Protein AF-A0A9D5BAP3-F1 (afdb_monomer_lite)

Secondary structure (DSSP, 8-state):
--HHHHHHHHHHHHHTTTTS---S-SSSTTS-S-----HHHHHHHHHHHHHHHHHHHHHHHHHHHHHHHHHSTT----SHHHHHHHHHHHHHHHHHHHHHHHHTTSS-------TT-------

Organism: Pisum sativum (NCBI:txid3888)

pLDDT: mean 74.05, std 20.43, range [42.0, 98.38]

Radius of gyration: 30.86 Å; chains: 1; bounding box: 55×39×104 Å

InterPro domains:
  IPR011598 Myc-type, basic helix-loop-helix (bHLH) domain [PF00010] (48-91)
  IPR011598 Myc-type, basic helix-loop-helix (bHLH) domain [PS50888] (45-94)
  IPR011598 Myc-type, basic helix-loop-helix (bHLH) domain [SM00353] (51-100)
  IPR036638 Helix-loop-helix DNA-binding domain superfamily [G3DSA:4.10.280.10] (46-113)
  IPR036638 Helix-loop-helix DNA-binding domain superfamily [SSF47459] (48-107)
  IPR045847 Transcription factor AIG1-like [PTHR45844] (17-122)

Structure (mmCIF, N/CA/C/O backbone):
data_AF-A0A9D5BAP3-F1
#
_entry.id   AF-A0A9D5BAP3-F1
#
loop_
_atom_site.group_PDB
_atom_site.id
_atom_site.type_symbol
_atom_site.label_atom_id
_atom_site.label_alt_id
_atom_site.label_comp_id
_atom_site.label_asym_id
_atom_site.label_entity_id
_atom_site.label_seq_id
_atom_site.pdbx_PDB_ins_code
_atom_site.Cartn_x
_atom_site.Cartn_y
_atom_site.Cartn_z
_atom_site.occupancy
_atom_site.B_iso_or_equiv
_atom_site.auth_seq_id
_atom_site.auth_comp_id
_atom_site.auth_asym_id
_atom_site.auth_atom_id
_atom_site.pdbx_PDB_model_num
ATOM 1 N N . GLY A 1 1 ? 18.234 4.439 17.017 1.00 51.69 1 GLY A N 1
ATOM 2 C CA . GLY A 1 1 ? 17.879 3.205 16.292 1.00 51.69 1 GLY A CA 1
ATOM 3 C C . GLY A 1 1 ? 16.946 3.524 15.142 1.00 51.69 1 GLY A C 1
ATOM 4 O O . GLY A 1 1 ? 15.887 4.055 15.391 1.00 51.69 1 GLY A O 1
ATOM 5 N N . MET A 1 2 ? 17.382 3.256 13.911 1.00 45.84 2 MET A N 1
ATOM 6 C CA . MET A 1 2 ? 16.612 3.225 12.641 1.00 45.84 2 MET A CA 1
ATOM 7 C C . MET A 1 2 ? 17.388 2.422 11.562 1.00 45.84 2 MET A C 1
ATOM 9 O O . MET A 1 2 ? 16.947 2.281 10.423 1.00 45.84 2 MET A O 1
ATOM 13 N N . GLN A 1 3 ? 18.583 1.917 11.907 1.00 43.78 3 GLN A N 1
ATOM 14 C CA . GLN A 1 3 ? 19.475 1.175 11.012 1.00 43.78 3 GLN A CA 1
ATOM 15 C C . GLN A 1 3 ? 18.958 -0.256 10.796 1.00 43.78 3 GLN A C 1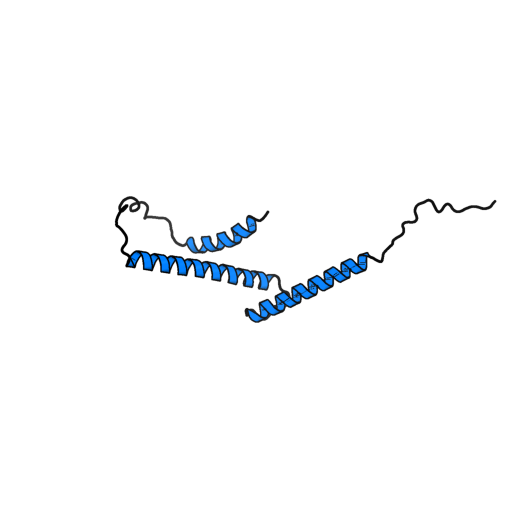
ATOM 17 O O . GLN A 1 3 ? 18.984 -0.749 9.677 1.00 43.78 3 GLN A O 1
ATOM 22 N N . HIS A 1 4 ? 18.400 -0.892 11.835 1.00 50.12 4 HIS A N 1
ATOM 23 C CA . HIS A 1 4 ? 17.920 -2.277 11.767 1.00 50.12 4 HIS A CA 1
ATOM 24 C C . HIS A 1 4 ? 16.794 -2.477 10.742 1.00 50.12 4 HIS A C 1
ATOM 26 O O . HIS A 1 4 ? 16.817 -3.447 9.991 1.00 50.12 4 HIS A O 1
ATOM 32 N N . VAL A 1 5 ? 15.871 -1.518 10.619 1.00 52.31 5 VAL A N 1
ATOM 33 C CA . VAL A 1 5 ? 14.787 -1.585 9.625 1.00 52.31 5 VAL A CA 1
ATOM 34 C C . VAL A 1 5 ? 15.336 -1.389 8.209 1.00 52.31 5 VAL A C 1
ATOM 36 O O . VAL A 1 5 ? 15.003 -2.152 7.306 1.00 52.31 5 VAL A O 1
ATOM 39 N N . ARG A 1 6 ? 16.252 -0.427 8.008 1.00 53.72 6 ARG A N 1
ATOM 40 C CA . ARG A 1 6 ? 16.949 -0.241 6.721 1.00 53.72 6 ARG A CA 1
ATOM 41 C C . ARG A 1 6 ? 17.734 -1.487 6.306 1.00 53.72 6 ARG A C 1
ATOM 43 O O . ARG A 1 6 ? 17.740 -1.826 5.125 1.00 53.72 6 ARG A O 1
ATOM 50 N N . ASN A 1 7 ? 18.345 -2.178 7.263 1.00 54.12 7 ASN A N 1
ATOM 51 C CA . ASN A 1 7 ? 19.080 -3.414 7.019 1.00 54.12 7 ASN A CA 1
ATOM 52 C C . ASN A 1 7 ? 18.150 -4.565 6.627 1.00 54.12 7 ASN A C 1
ATOM 54 O O . ASN A 1 7 ? 18.505 -5.316 5.731 1.00 54.12 7 ASN A O 1
ATOM 58 N N . PHE A 1 8 ? 16.947 -4.663 7.200 1.00 52.38 8 PHE A N 1
ATOM 59 C CA . PHE A 1 8 ? 15.967 -5.687 6.818 1.00 52.38 8 PHE A CA 1
ATOM 60 C C . PHE A 1 8 ? 15.521 -5.538 5.350 1.00 52.38 8 PHE A C 1
ATOM 62 O O . PHE A 1 8 ? 15.622 -6.485 4.572 1.00 52.38 8 PHE A O 1
ATOM 69 N N . TYR A 1 9 ? 15.166 -4.318 4.924 1.00 49.34 9 TYR A N 1
ATOM 70 C CA . TYR A 1 9 ? 14.765 -4.039 3.534 1.00 49.34 9 TYR A CA 1
ATOM 71 C C . TYR A 1 9 ? 15.922 -4.130 2.520 1.00 49.34 9 TYR A C 1
ATOM 73 O O . TYR A 1 9 ? 15.694 -4.454 1.354 1.00 49.34 9 TYR A O 1
ATOM 81 N N . ASN A 1 10 ? 17.163 -3.855 2.938 1.00 52.50 10 ASN A N 1
ATOM 82 C CA . ASN A 1 10 ? 18.347 -4.043 2.092 1.00 52.50 10 ASN A CA 1
ATOM 83 C C . ASN A 1 10 ? 18.831 -5.504 2.050 1.00 52.50 10 ASN A C 1
ATOM 85 O O . ASN A 1 10 ? 19.395 -5.910 1.036 1.00 52.50 10 ASN A O 1
ATOM 89 N N . SER A 1 11 ? 18.614 -6.288 3.111 1.00 57.50 11 SER A N 1
ATOM 90 C CA . SER A 1 11 ? 19.054 -7.685 3.224 1.00 57.50 11 SER A CA 1
ATOM 91 C C . SER A 1 11 ? 18.245 -8.618 2.320 1.00 57.50 11 SER A C 1
ATOM 93 O O . SER A 1 11 ? 18.837 -9.382 1.563 1.00 57.50 11 SER A O 1
ATOM 95 N N . GLU A 1 12 ? 16.912 -8.491 2.264 1.00 46.75 12 GLU A N 1
ATOM 96 C CA . GLU A 1 12 ? 16.108 -9.270 1.302 1.00 46.75 12 GLU A CA 1
ATOM 97 C C . GLU A 1 12 ? 16.501 -8.987 -0.157 1.00 46.75 12 GLU A C 1
ATOM 99 O O . GLU A 1 12 ? 16.598 -9.897 -0.983 1.00 46.75 12 GLU A O 1
ATOM 104 N N . ALA A 1 13 ? 16.810 -7.727 -0.477 1.00 53.41 13 ALA A N 1
ATOM 105 C CA . ALA A 1 13 ? 17.290 -7.353 -1.804 1.00 53.41 13 ALA A CA 1
ATOM 106 C C . ALA A 1 13 ? 18.682 -7.941 -2.124 1.00 53.41 13 ALA A C 1
ATOM 108 O O . ALA A 1 13 ? 19.007 -8.124 -3.300 1.00 53.41 13 ALA A O 1
ATOM 109 N N . GLN A 1 14 ? 19.496 -8.242 -1.105 1.00 48.88 14 GLN A N 1
ATOM 110 C CA . GLN A 1 14 ? 20.797 -8.905 -1.248 1.00 48.88 14 GLN A CA 1
ATOM 111 C C . GLN A 1 14 ? 20.680 -10.437 -1.297 1.00 48.88 14 GLN A C 1
ATOM 113 O O . GLN A 1 14 ? 21.444 -11.063 -2.025 1.00 48.88 14 GLN A O 1
ATOM 118 N N . MET A 1 15 ? 19.693 -11.045 -0.632 1.00 46.03 15 MET A N 1
ATOM 119 C CA . MET A 1 15 ? 19.444 -12.498 -0.675 1.00 46.03 15 MET A CA 1
ATOM 120 C C . MET A 1 15 ? 18.958 -12.990 -2.049 1.00 46.03 15 MET A C 1
ATOM 122 O O . MET A 1 15 ? 19.179 -14.137 -2.411 1.00 46.03 15 MET A O 1
ATOM 126 N N . LEU A 1 16 ? 18.380 -12.118 -2.882 1.00 51.50 16 LEU A N 1
ATOM 127 C CA . LEU A 1 16 ? 18.105 -12.433 -4.294 1.00 51.50 16 LEU A CA 1
ATOM 128 C C . LEU A 1 16 ? 19.354 -12.351 -5.199 1.00 51.50 16 LEU A C 1
ATOM 130 O O . LEU A 1 16 ? 19.269 -12.625 -6.396 1.00 51.50 16 LEU A O 1
ATOM 134 N N . ARG A 1 17 ? 20.516 -11.968 -4.650 1.00 47.66 17 ARG A N 1
ATOM 135 C CA . ARG A 1 17 ? 21.807 -11.868 -5.354 1.00 47.66 17 ARG A CA 1
ATOM 136 C C . ARG A 1 17 ? 22.699 -13.099 -5.146 1.00 47.66 17 ARG A C 1
ATOM 138 O O . ARG A 1 17 ? 23.655 -13.265 -5.899 1.00 47.66 17 ARG A O 1
ATOM 145 N N . SER A 1 18 ? 22.417 -13.943 -4.150 1.00 44.53 18 SER A N 1
ATOM 146 C CA . SER A 1 18 ? 23.334 -14.986 -3.658 1.00 44.53 18 SER A CA 1
ATOM 147 C C . SER A 1 18 ? 23.294 -16.324 -4.407 1.00 44.53 18 SER A C 1
ATOM 149 O O . SER A 1 18 ? 24.073 -17.209 -4.076 1.00 44.53 18 SER A O 1
ATOM 151 N N . ASN A 1 19 ? 22.510 -16.460 -5.482 1.00 42.34 19 ASN A N 1
ATOM 152 C CA . ASN A 1 19 ? 22.624 -17.617 -6.387 1.00 42.34 19 ASN A CA 1
ATOM 153 C C . ASN A 1 19 ? 23.713 -17.458 -7.466 1.00 42.34 19 ASN A C 1
ATOM 155 O O . ASN A 1 19 ? 23.804 -18.281 -8.373 1.00 42.34 19 ASN A O 1
ATOM 159 N N . PHE A 1 20 ? 24.561 -16.428 -7.382 1.00 47.84 20 PHE A N 1
ATOM 160 C CA . PHE A 1 20 ? 25.796 -16.382 -8.160 1.00 47.84 20 PHE A CA 1
ATOM 161 C C . PHE A 1 20 ? 26.950 -16.858 -7.277 1.00 47.84 20 PHE A C 1
ATOM 163 O O . PHE A 1 20 ? 27.525 -16.078 -6.520 1.00 47.84 20 PHE A O 1
ATOM 170 N N . GLN A 1 21 ? 27.250 -18.155 -7.361 1.00 42.00 21 GLN A N 1
ATOM 171 C CA . GLN A 1 21 ? 28.493 -18.740 -6.857 1.00 42.00 21 GLN A CA 1
ATOM 172 C C . GLN A 1 21 ? 29.686 -17.900 -7.352 1.00 42.00 21 GLN A C 1
ATOM 174 O O . GLN A 1 21 ? 29.877 -17.779 -8.564 1.00 42.00 21 GLN A O 1
ATOM 179 N N . PRO A 1 22 ? 30.493 -17.295 -6.463 1.00 49.16 22 PRO A N 1
ATOM 180 C CA . PRO A 1 22 ? 31.729 -16.648 -6.853 1.00 49.16 22 PRO A CA 1
ATOM 181 C C . PRO A 1 22 ? 32.824 -17.713 -6.935 1.00 49.16 22 PRO A C 1
ATOM 183 O O . PRO A 1 22 ? 33.639 -17.868 -6.032 1.00 49.16 22 PRO A O 1
ATOM 186 N N . SER A 1 23 ? 32.856 -18.447 -8.041 1.00 52.22 23 SER A N 1
ATOM 187 C CA . SER A 1 23 ? 34.037 -19.206 -8.435 1.00 52.22 23 SER A CA 1
ATOM 188 C C . SER A 1 23 ? 34.210 -19.119 -9.954 1.00 52.22 23 SER A C 1
ATOM 190 O O . SER A 1 23 ? 33.285 -19.361 -10.721 1.00 52.22 23 SER A O 1
ATOM 192 N N . PHE A 1 24 ? 35.420 -18.717 -10.365 1.00 49.59 24 PHE A N 1
ATOM 193 C CA . PHE A 1 24 ? 35.971 -18.735 -11.733 1.00 49.59 24 PHE A CA 1
ATOM 194 C C . PHE A 1 24 ? 35.970 -17.467 -12.622 1.00 49.59 24 PHE A C 1
ATOM 196 O O . PHE A 1 24 ? 36.438 -17.544 -13.753 1.00 49.59 24 PHE A O 1
ATOM 203 N N . ILE A 1 25 ? 35.571 -16.272 -12.157 1.00 49.47 25 ILE A N 1
ATOM 204 C CA . ILE A 1 25 ? 35.668 -15.031 -12.977 1.00 49.47 25 ILE A CA 1
ATOM 205 C C . ILE A 1 25 ? 36.499 -13.932 -12.291 1.00 49.47 25 ILE A C 1
ATOM 207 O O . ILE A 1 25 ? 36.124 -12.764 -12.273 1.00 49.47 25 ILE A O 1
ATOM 211 N N . SER A 1 26 ? 37.657 -14.281 -11.728 1.00 47.16 26 SER A N 1
ATOM 212 C CA . SER A 1 26 ? 38.662 -13.275 -11.329 1.00 47.16 26 SER A CA 1
ATOM 213 C C . SER A 1 26 ? 39.688 -12.978 -12.437 1.00 47.16 26 SER A C 1
ATOM 215 O O . SER A 1 26 ? 40.576 -12.160 -12.236 1.00 47.16 26 SER A O 1
ATOM 217 N N . GLN A 1 27 ? 39.571 -13.580 -13.630 1.00 44.56 27 GLN A N 1
ATOM 218 C CA . GLN A 1 27 ? 40.605 -13.466 -14.673 1.00 44.56 27 GLN A CA 1
ATOM 219 C C . GLN A 1 27 ? 40.350 -12.377 -15.737 1.00 44.56 27 GLN A C 1
ATOM 221 O O . GLN A 1 27 ? 41.269 -12.029 -16.471 1.00 44.56 27 GLN A O 1
ATOM 226 N N . THR A 1 28 ? 39.150 -11.794 -15.853 1.00 50.25 28 THR A N 1
ATOM 227 C CA . THR A 1 28 ? 38.829 -10.911 -17.003 1.00 50.25 28 THR A CA 1
ATOM 228 C C . THR A 1 28 ? 38.621 -9.432 -16.672 1.00 50.25 28 THR A C 1
ATOM 230 O O . THR A 1 28 ? 38.416 -8.629 -17.580 1.00 50.25 28 THR A O 1
ATOM 233 N N . TYR A 1 29 ? 38.756 -9.003 -15.413 1.00 44.06 29 TYR A N 1
ATOM 234 C CA . TYR A 1 29 ? 38.515 -7.601 -15.032 1.00 44.06 29 TYR A CA 1
ATOM 235 C C . TYR A 1 29 ? 39.669 -6.624 -15.342 1.00 44.06 29 TYR A C 1
ATOM 237 O O . TYR A 1 29 ? 39.598 -5.460 -14.951 1.00 44.06 29 TYR A O 1
ATOM 245 N N . LYS A 1 30 ? 40.719 -7.045 -16.062 1.00 50.22 30 LYS A N 1
ATOM 246 C CA . LYS A 1 30 ? 41.870 -6.185 -16.404 1.00 50.22 30 LYS A CA 1
ATOM 247 C C . LYS A 1 30 ? 42.072 -5.873 -17.892 1.00 50.22 30 LYS A C 1
ATOM 249 O O . LYS A 1 30 ? 43.087 -5.277 -18.230 1.00 50.22 30 LYS A O 1
ATOM 254 N N . SER A 1 31 ? 41.121 -6.168 -18.781 1.00 50.91 31 SER A N 1
ATOM 255 C CA . SER A 1 31 ? 41.251 -5.748 -20.186 1.00 50.91 31 SER A CA 1
ATOM 256 C C . SER A 1 31 ? 39.927 -5.301 -20.800 1.00 50.91 31 SER A C 1
ATOM 258 O O . SER A 1 31 ? 39.205 -6.100 -21.382 1.00 50.91 31 SER A O 1
ATOM 260 N N . SER A 1 32 ? 39.610 -4.011 -20.627 1.00 56.31 32 SER A N 1
ATOM 261 C CA . SER A 1 32 ? 38.980 -3.139 -21.639 1.00 56.31 32 SER A CA 1
ATOM 262 C C . SER A 1 32 ? 38.566 -1.800 -21.009 1.00 56.31 32 SER A C 1
ATOM 264 O O . SER A 1 32 ? 37.389 -1.431 -20.987 1.00 56.31 32 SER A O 1
ATOM 266 N N . ILE A 1 33 ? 39.527 -1.056 -20.464 1.00 56.03 33 ILE A N 1
ATOM 267 C CA . ILE A 1 33 ? 39.340 0.375 -20.209 1.00 56.03 33 ILE A CA 1
ATOM 268 C C . ILE A 1 33 ? 39.575 1.071 -21.555 1.00 56.03 33 ILE A C 1
ATOM 270 O O . ILE A 1 33 ? 40.699 1.066 -22.045 1.00 56.03 33 ILE A O 1
ATOM 274 N N . SER A 1 34 ? 38.496 1.610 -22.143 1.00 57.50 34 SER A N 1
ATOM 275 C CA . SER A 1 34 ? 38.440 2.627 -23.223 1.00 57.50 34 SER A CA 1
ATOM 276 C C . SER A 1 34 ? 37.711 2.284 -24.536 1.00 57.50 34 SER A C 1
ATOM 278 O O . SER A 1 34 ? 37.7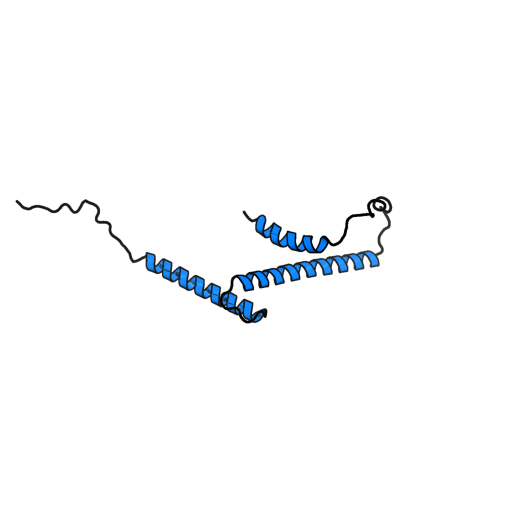35 3.100 -25.454 1.00 57.50 34 SER A O 1
ATOM 280 N N . LYS A 1 35 ? 36.946 1.186 -24.650 1.00 63.12 35 LYS A N 1
ATOM 281 C CA . LYS A 1 35 ? 35.980 1.097 -25.767 1.00 63.12 35 LYS A CA 1
ATOM 282 C C . LYS A 1 35 ? 34.795 2.025 -25.481 1.00 63.12 35 LYS A C 1
ATOM 284 O O . LYS A 1 35 ? 33.983 1.735 -24.601 1.00 63.12 35 LYS A O 1
ATOM 289 N N . GLN A 1 36 ? 34.720 3.159 -26.186 1.00 68.44 36 GLN A N 1
ATOM 290 C CA . GLN A 1 36 ? 33.540 4.026 -26.181 1.00 68.44 36 GLN A CA 1
ATOM 291 C C . GLN A 1 36 ? 32.321 3.177 -26.552 1.00 68.44 36 GLN A C 1
ATOM 293 O O . GLN A 1 36 ? 32.205 2.688 -27.674 1.00 68.44 36 GLN A O 1
ATOM 298 N N . ARG A 1 37 ? 31.436 2.957 -25.576 1.00 69.06 37 ARG A N 1
ATOM 299 C CA . ARG A 1 37 ? 30.190 2.218 -25.782 1.00 69.06 37 ARG A CA 1
ATOM 300 C C . ARG A 1 37 ? 29.343 2.930 -26.815 1.00 69.06 37 ARG A C 1
ATOM 302 O O . ARG A 1 37 ? 29.189 4.153 -26.753 1.00 69.06 37 ARG A O 1
ATOM 309 N N . SER A 1 38 ? 28.753 2.164 -27.724 1.00 83.06 38 SER A N 1
ATOM 310 C CA . SER A 1 38 ? 27.874 2.751 -28.729 1.00 83.06 38 SER A CA 1
ATOM 311 C C . SER A 1 38 ? 26.667 3.419 -28.056 1.00 83.06 38 SER A C 1
ATOM 313 O O . SER A 1 38 ? 26.237 3.052 -26.955 1.00 83.06 38 SER A O 1
ATOM 315 N N . LYS A 1 39 ? 26.067 4.408 -28.726 1.00 83.25 39 LYS A N 1
ATOM 316 C CA . LYS A 1 39 ? 24.834 5.058 -28.248 1.00 83.25 39 LYS A CA 1
ATOM 317 C C . LYS A 1 39 ? 23.721 4.031 -27.971 1.00 83.25 39 LYS A C 1
ATOM 319 O O . LYS A 1 39 ? 22.955 4.200 -27.023 1.00 83.25 39 LYS A O 1
ATOM 324 N N . ALA A 1 40 ? 23.668 2.953 -28.757 1.00 86.56 40 ALA A N 1
ATOM 325 C CA . ALA A 1 40 ? 22.726 1.851 -28.584 1.00 86.56 40 ALA A CA 1
ATOM 326 C C . ALA A 1 40 ? 23.001 1.041 -27.304 1.00 86.56 40 ALA A C 1
ATOM 328 O O . ALA A 1 40 ? 22.083 0.825 -26.513 1.00 86.56 40 ALA A O 1
ATOM 329 N N . GLU A 1 41 ? 24.257 0.669 -27.042 1.00 86.62 41 GLU A N 1
ATOM 330 C CA . GLU A 1 41 ? 24.651 -0.041 -25.815 1.00 86.62 41 GLU A CA 1
ATOM 331 C C . GLU A 1 41 ? 24.345 0.777 -24.557 1.00 86.62 41 GLU A C 1
ATOM 333 O O . GLU A 1 41 ? 23.802 0.255 -23.581 1.00 86.62 41 GLU A O 1
ATOM 338 N N . ASN A 1 42 ? 24.623 2.082 -24.588 1.00 87.75 42 ASN A N 1
ATOM 339 C CA . ASN A 1 42 ? 24.302 2.973 -23.474 1.00 87.75 42 ASN A CA 1
ATOM 340 C C . ASN A 1 42 ? 22.788 3.059 -23.224 1.00 87.75 42 ASN A C 1
ATOM 342 O O . ASN A 1 42 ? 22.357 3.027 -22.068 1.00 87.75 42 ASN A O 1
ATOM 346 N N . LYS A 1 43 ? 21.968 3.093 -24.284 1.00 89.50 43 LYS A N 1
ATOM 347 C CA . LYS A 1 43 ? 20.500 3.085 -24.172 1.00 89.50 43 LYS A CA 1
ATOM 348 C C . LYS A 1 43 ? 19.980 1.779 -23.561 1.00 89.50 43 LYS A C 1
ATOM 350 O O . LYS A 1 43 ? 19.124 1.823 -22.678 1.00 89.50 43 LYS A O 1
ATOM 355 N N . LEU A 1 44 ? 20.526 0.630 -23.966 1.00 91.94 44 LEU A N 1
ATOM 356 C CA . LEU A 1 44 ? 20.169 -0.678 -23.402 1.00 91.94 44 LEU A CA 1
ATOM 357 C C . LEU A 1 44 ? 20.524 -0.777 -21.912 1.00 91.94 44 LEU A C 1
ATOM 359 O O . LEU A 1 44 ? 19.719 -1.237 -21.101 1.00 91.94 44 LEU A O 1
ATOM 363 N N . LEU A 1 45 ? 21.705 -0.292 -21.524 1.00 91.25 45 LEU A N 1
ATOM 364 C CA . LEU A 1 45 ? 22.127 -0.265 -20.122 1.00 91.25 45 LEU A CA 1
ATOM 365 C C . LEU A 1 45 ? 21.252 0.658 -19.272 1.00 91.25 45 LEU A C 1
ATOM 367 O O . LEU A 1 45 ? 20.912 0.301 -18.142 1.00 91.25 45 LEU A O 1
ATOM 371 N N . ALA A 1 46 ? 20.870 1.822 -19.801 1.00 90.62 46 ALA A N 1
ATOM 372 C CA . ALA A 1 46 ? 19.948 2.731 -19.131 1.00 90.62 46 ALA A CA 1
ATOM 373 C C . ALA A 1 46 ? 18.571 2.080 -18.923 1.00 90.62 46 ALA A C 1
ATOM 375 O O . ALA A 1 46 ? 18.055 2.095 -17.804 1.00 90.62 46 ALA A O 1
ATOM 376 N N . ALA A 1 47 ? 18.022 1.423 -19.951 1.00 92.38 47 ALA A N 1
ATOM 377 C CA . ALA A 1 47 ? 16.759 0.692 -19.849 1.00 92.38 47 ALA A CA 1
ATOM 378 C C . ALA A 1 47 ? 16.826 -0.435 -18.801 1.00 92.38 47 ALA A C 1
ATOM 380 O O . ALA A 1 47 ? 15.930 -0.560 -17.964 1.00 92.38 47 ALA A O 1
ATOM 381 N N . LYS A 1 48 ? 17.925 -1.203 -18.769 1.00 92.06 48 LYS A N 1
ATOM 382 C CA . LYS A 1 48 ? 18.142 -2.249 -17.757 1.00 92.06 48 LYS A CA 1
ATOM 383 C C . LYS A 1 48 ? 18.205 -1.673 -16.341 1.00 92.06 48 LYS A C 1
ATOM 385 O O . LYS A 1 48 ? 17.559 -2.200 -15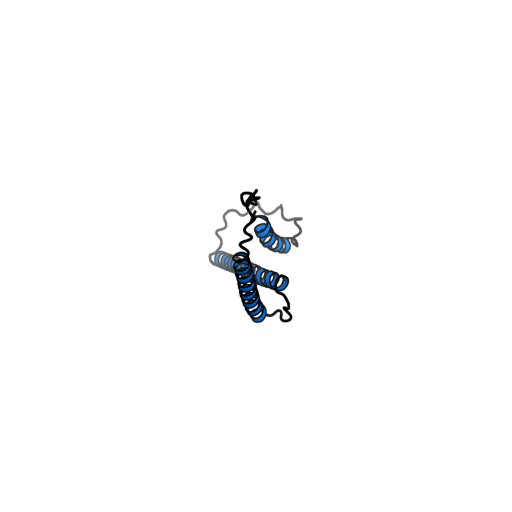.439 1.00 92.06 48 LYS A O 1
ATOM 390 N N . LYS A 1 49 ? 18.945 -0.576 -16.137 1.00 93.06 49 LYS A N 1
ATOM 391 C CA . LYS A 1 49 ? 19.015 0.116 -14.837 1.00 93.06 49 LYS A CA 1
ATOM 392 C C . LYS A 1 49 ? 17.642 0.615 -14.385 1.00 93.06 49 LYS A C 1
ATOM 394 O O . LYS A 1 49 ? 17.303 0.449 -13.217 1.00 93.06 49 LYS A O 1
ATOM 399 N N . HIS A 1 50 ? 16.854 1.176 -15.300 1.00 95.81 50 HIS A N 1
ATOM 400 C CA . HIS A 1 50 ? 15.494 1.629 -15.018 1.00 95.81 50 HIS A CA 1
ATOM 401 C C . HIS A 1 50 ? 14.575 0.462 -14.622 1.00 95.81 50 HIS A C 1
ATOM 403 O O . HIS A 1 50 ? 13.901 0.527 -13.597 1.00 95.81 50 HIS A O 1
ATOM 409 N N . SER A 1 51 ? 14.603 -0.640 -15.379 1.00 96.12 51 SER A N 1
ATOM 410 C CA . SER A 1 51 ? 13.826 -1.848 -15.068 1.00 96.12 51 SER A CA 1
ATOM 411 C C . SER A 1 51 ? 14.173 -2.418 -13.687 1.00 96.12 51 SER A C 1
ATOM 413 O O . SER A 1 51 ? 13.287 -2.772 -12.912 1.00 96.12 51 SER A O 1
ATOM 415 N N . GLU A 1 52 ? 15.462 -2.475 -13.352 1.00 94.00 52 GLU A N 1
ATOM 416 C CA . GLU A 1 52 ? 15.943 -2.901 -12.034 1.00 94.00 52 GLU A CA 1
ATOM 417 C C . GLU A 1 52 ? 15.475 -1.962 -10.911 1.00 94.00 52 GLU A C 1
ATOM 419 O O . GLU A 1 52 ? 15.070 -2.419 -9.840 1.00 94.00 52 GLU A O 1
ATOM 424 N N . ALA A 1 53 ? 15.507 -0.647 -11.142 1.00 95.25 53 ALA A N 1
ATOM 425 C CA . ALA A 1 53 ? 15.030 0.337 -10.175 1.00 95.25 53 ALA A CA 1
ATOM 426 C C . ALA A 1 53 ? 13.525 0.180 -9.897 1.00 95.25 53 ALA A C 1
ATOM 428 O O . ALA A 1 53 ? 13.115 0.135 -8.735 1.00 95.25 53 ALA A O 1
ATOM 429 N N . GLU A 1 54 ? 12.710 0.013 -10.938 1.00 97.69 54 GLU A N 1
ATOM 430 C CA . GLU A 1 54 ? 11.267 -0.198 -10.788 1.00 97.69 54 GLU A CA 1
ATOM 431 C C . GLU A 1 54 ? 10.951 -1.537 -10.109 1.00 97.69 54 GLU A C 1
ATOM 433 O O . GLU A 1 54 ? 10.075 -1.600 -9.244 1.00 97.69 54 GLU A O 1
ATOM 438 N N . ARG A 1 55 ? 11.708 -2.603 -10.407 1.00 96.69 55 ARG A N 1
ATOM 439 C CA . ARG A 1 55 ? 11.579 -3.880 -9.688 1.00 96.69 55 ARG A CA 1
ATOM 440 C C . ARG A 1 55 ? 11.771 -3.685 -8.184 1.00 96.69 55 ARG A C 1
ATOM 442 O O . ARG A 1 55 ? 10.930 -4.131 -7.407 1.00 96.69 55 ARG A O 1
ATOM 449 N N . ARG A 1 56 ? 12.828 -2.979 -7.761 1.00 97.12 56 ARG A N 1
ATOM 450 C CA . ARG A 1 56 ? 13.069 -2.677 -6.335 1.00 97.12 56 ARG A CA 1
ATOM 451 C C . ARG A 1 56 ? 11.951 -1.840 -5.727 1.00 97.12 56 ARG A C 1
ATOM 453 O O . ARG A 1 56 ? 11.513 -2.137 -4.617 1.00 97.12 56 ARG A O 1
ATOM 460 N N . ARG A 1 57 ? 11.446 -0.839 -6.455 1.00 98.38 57 ARG A N 1
ATOM 461 C CA . ARG A 1 57 ? 10.297 -0.039 -6.012 1.00 98.38 57 ARG A CA 1
ATOM 462 C C . ARG A 1 57 ? 9.079 -0.925 -5.743 1.00 98.38 57 ARG A C 1
ATOM 464 O O . ARG A 1 57 ? 8.477 -0.805 -4.677 1.00 98.38 57 ARG A O 1
ATOM 471 N N . ARG A 1 58 ? 8.751 -1.839 -6.663 1.00 98.00 58 ARG A N 1
ATOM 472 C CA . ARG A 1 58 ? 7.632 -2.784 -6.509 1.00 98.00 58 ARG A CA 1
ATOM 473 C C . ARG A 1 58 ? 7.835 -3.751 -5.349 1.00 98.00 58 ARG A C 1
ATOM 475 O O . ARG A 1 58 ? 6.894 -3.956 -4.592 1.00 98.00 58 ARG A O 1
ATOM 482 N N . MET A 1 59 ? 9.041 -4.299 -5.182 1.00 97.00 59 MET A N 1
ATOM 483 C CA . MET A 1 59 ? 9.358 -5.181 -4.050 1.00 97.00 59 MET A CA 1
ATOM 484 C C . MET A 1 59 ? 9.147 -4.465 -2.716 1.00 97.00 59 MET A C 1
ATOM 486 O O . MET A 1 59 ? 8.441 -4.984 -1.861 1.00 97.00 59 MET A O 1
ATOM 490 N N . ARG A 1 60 ? 9.653 -3.233 -2.570 1.00 97.31 60 ARG A N 1
ATOM 491 C CA . ARG A 1 60 ? 9.455 -2.438 -1.350 1.00 97.31 60 ARG A CA 1
ATOM 492 C C . ARG A 1 60 ? 7.975 -2.200 -1.052 1.00 97.31 60 ARG A C 1
ATOM 494 O O . ARG A 1 60 ? 7.555 -2.364 0.085 1.00 97.31 60 ARG A O 1
ATOM 501 N N . ILE A 1 61 ? 7.194 -1.821 -2.065 1.00 96.50 61 ILE A N 1
ATOM 502 C CA . ILE A 1 61 ? 5.750 -1.605 -1.904 1.00 96.50 61 ILE A CA 1
ATOM 503 C C . ILE A 1 61 ? 5.065 -2.903 -1.472 1.00 96.50 61 ILE A C 1
ATOM 505 O O . ILE A 1 61 ? 4.280 -2.894 -0.532 1.00 96.50 61 ILE A O 1
ATOM 509 N N . ASN A 1 62 ? 5.361 -4.027 -2.125 1.00 95.56 62 ASN A N 1
ATOM 510 C CA . ASN A 1 62 ? 4.745 -5.303 -1.771 1.00 95.56 62 ASN A CA 1
ATOM 511 C C . ASN A 1 62 ? 5.137 -5.757 -0.353 1.00 95.56 62 ASN A C 1
ATOM 513 O O . ASN A 1 62 ? 4.251 -6.167 0.387 1.00 95.56 62 ASN A O 1
ATOM 517 N N . GLY A 1 63 ? 6.390 -5.556 0.070 1.00 95.19 63 GLY A N 1
ATOM 518 C CA . GLY A 1 63 ? 6.818 -5.825 1.448 1.00 95.19 63 GLY A CA 1
ATOM 519 C C . GLY A 1 63 ? 6.091 -4.970 2.498 1.00 95.19 63 GLY A C 1
ATOM 520 O O . GLY A 1 63 ? 5.801 -5.442 3.598 1.00 95.19 63 GLY A O 1
ATOM 521 N N . GLN A 1 64 ? 5.701 -3.734 2.160 1.00 96.00 64 GLN A N 1
ATOM 522 C CA . GLN A 1 64 ? 4.816 -2.937 3.020 1.00 96.00 64 GLN A CA 1
ATOM 523 C C . GLN A 1 64 ? 3.423 -3.570 3.131 1.00 96.00 64 GLN A C 1
ATOM 525 O O . GLN A 1 64 ? 2.894 -3.663 4.234 1.00 96.00 64 GLN A O 1
ATOM 530 N N . TYR A 1 65 ? 2.846 -4.057 2.025 1.00 95.50 65 TYR A N 1
ATOM 531 C CA . TYR A 1 65 ? 1.574 -4.790 2.071 1.00 95.50 65 TYR A CA 1
ATOM 532 C C . TYR A 1 65 ? 1.675 -6.069 2.911 1.00 95.50 65 TYR A C 1
ATOM 534 O O . TYR A 1 65 ? 0.740 -6.369 3.646 1.00 95.50 65 TYR A O 1
ATOM 542 N N . ASP A 1 66 ? 2.790 -6.799 2.849 1.00 93.69 66 ASP A N 1
ATOM 543 C CA . ASP A 1 66 ? 3.020 -7.983 3.689 1.00 93.69 66 ASP A CA 1
ATOM 544 C C . ASP A 1 66 ? 3.113 -7.624 5.174 1.00 93.69 66 ASP A C 1
ATOM 546 O O . ASP A 1 66 ? 2.493 -8.274 6.012 1.00 93.69 66 ASP A O 1
ATOM 550 N N . THR A 1 67 ? 3.797 -6.526 5.496 1.00 94.94 67 THR A N 1
ATOM 551 C CA . THR A 1 67 ? 3.844 -6.002 6.867 1.00 94.94 67 THR A CA 1
ATOM 552 C C . THR A 1 67 ? 2.441 -5.657 7.368 1.00 94.94 67 THR A C 1
ATOM 554 O O . THR A 1 67 ? 2.081 -6.041 8.477 1.00 94.94 67 THR A O 1
ATOM 557 N N . LEU A 1 68 ? 1.621 -4.992 6.542 1.00 95.50 68 LEU A N 1
ATOM 558 C CA . LEU A 1 68 ? 0.230 -4.682 6.885 1.00 95.50 68 LEU A CA 1
ATOM 559 C C . LEU A 1 68 ? -0.588 -5.957 7.138 1.00 95.50 68 LEU A C 1
ATOM 561 O O . LEU A 1 68 ? -1.290 -6.034 8.139 1.00 95.50 68 LEU A O 1
ATOM 565 N N . ARG A 1 69 ? -0.456 -6.992 6.299 1.00 93.25 69 ARG A N 1
ATOM 566 C CA . ARG A 1 69 ? -1.156 -8.277 6.503 1.00 93.25 69 ARG A CA 1
ATOM 567 C C . ARG A 1 69 ? -0.855 -8.912 7.859 1.00 93.25 69 ARG A C 1
ATOM 569 O O . ARG A 1 69 ? -1.742 -9.527 8.433 1.00 93.25 69 ARG A O 1
ATOM 576 N N . ASN A 1 70 ? 0.372 -8.762 8.351 1.00 91.44 70 ASN A N 1
ATOM 577 C CA . ASN A 1 70 ? 0.802 -9.367 9.609 1.00 91.44 70 ASN A CA 1
ATOM 578 C C . ASN A 1 70 ? 0.299 -8.617 10.850 1.00 91.44 70 ASN A C 1
ATOM 580 O O . ASN A 1 70 ? 0.147 -9.232 11.900 1.00 91.44 70 ASN A O 1
ATOM 584 N N . ILE A 1 71 ? 0.072 -7.303 10.754 1.00 93.25 71 ILE A N 1
ATOM 585 C CA . ILE A 1 71 ? -0.339 -6.478 11.905 1.00 93.25 71 ILE A CA 1
ATOM 586 C C . ILE A 1 71 ? -1.854 -6.269 11.992 1.00 93.25 71 ILE A C 1
ATOM 588 O O . ILE A 1 71 ? -2.347 -5.854 13.040 1.00 93.25 71 ILE A O 1
ATOM 592 N N . LEU A 1 72 ? -2.589 -6.489 10.898 1.00 92.94 72 LEU A N 1
ATOM 593 C CA . LEU A 1 72 ? -4.029 -6.253 10.861 1.00 92.94 72 LEU A CA 1
ATOM 594 C C . LEU A 1 72 ? -4.797 -7.447 11.434 1.00 92.94 72 LEU A C 1
ATOM 596 O O . LEU A 1 72 ? -4.603 -8.575 10.97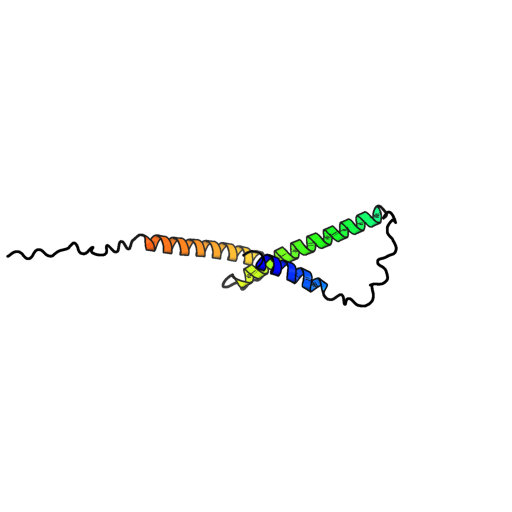2 1.00 92.94 72 LEU A O 1
ATOM 600 N N . PRO A 1 73 ? -5.710 -7.221 12.392 1.00 86.00 73 PRO A N 1
ATOM 601 C CA . PRO A 1 73 ? -6.599 -8.272 12.857 1.00 86.00 73 PRO A CA 1
ATOM 602 C C . PRO A 1 73 ? -7.609 -8.647 11.758 1.00 86.00 73 PRO A C 1
ATOM 604 O O . PRO A 1 73 ? -8.025 -7.810 10.963 1.00 86.00 73 PRO A O 1
ATOM 607 N N . ASN A 1 74 ? -8.034 -9.913 11.728 1.00 76.00 74 ASN A N 1
ATOM 608 C CA . ASN A 1 74 ? -9.174 -10.398 10.928 1.00 76.00 74 ASN A CA 1
ATOM 609 C C . ASN A 1 74 ? -9.071 -10.234 9.397 1.00 76.00 74 ASN A C 1
ATOM 611 O O . ASN A 1 74 ? -10.085 -10.230 8.692 1.00 76.00 74 ASN A O 1
ATOM 615 N N . LEU A 1 75 ? -7.860 -10.156 8.845 1.00 80.50 75 LEU A N 1
ATOM 616 C CA . LEU A 1 75 ? -7.670 -10.029 7.403 1.00 80.50 75 LEU A CA 1
ATOM 617 C C . LEU A 1 75 ? -7.807 -11.384 6.674 1.00 80.50 75 LEU A C 1
ATOM 619 O O . LEU A 1 75 ? -6.825 -12.075 6.404 1.00 80.50 75 LEU A O 1
ATOM 623 N N . ILE A 1 76 ? -9.037 -11.753 6.302 1.00 77.44 76 ILE A N 1
ATOM 624 C CA . ILE A 1 76 ? -9.321 -12.970 5.510 1.00 77.44 76 ILE A CA 1
ATOM 625 C C . ILE A 1 76 ? -8.918 -12.774 4.037 1.00 77.44 76 ILE A C 1
ATOM 627 O O . ILE A 1 76 ? -8.387 -13.680 3.390 1.00 77.44 76 ILE A O 1
ATOM 631 N N . LYS A 1 77 ? -9.158 -11.574 3.493 1.00 78.12 77 LYS A N 1
ATOM 632 C CA . LYS A 1 77 ? -8.896 -11.243 2.087 1.00 78.12 77 LYS A CA 1
ATOM 633 C C . LYS A 1 77 ? -7.542 -10.559 1.933 1.00 78.12 77 LYS A C 1
ATOM 635 O O . LYS A 1 77 ? -7.284 -9.514 2.520 1.00 78.12 77 LYS A O 1
ATOM 640 N N . LYS A 1 78 ? -6.676 -11.152 1.109 1.00 84.88 78 LYS A N 1
ATOM 641 C CA . LYS A 1 78 ? -5.280 -10.720 0.916 1.00 84.88 78 LYS A CA 1
ATOM 642 C C . LYS A 1 78 ? -5.082 -9.756 -0.261 1.00 84.88 78 LYS A C 1
ATOM 644 O O . LYS A 1 78 ? -3.933 -9.437 -0.588 1.00 84.88 78 LYS A O 1
ATOM 649 N N . ASP A 1 79 ? -6.156 -9.319 -0.917 1.00 94.06 79 ASP A N 1
ATOM 650 C CA . ASP A 1 79 ? -6.078 -8.346 -2.005 1.00 94.06 79 ASP A CA 1
ATOM 651 C C . ASP A 1 79 ? -5.734 -6.940 -1.480 1.00 94.06 79 ASP A C 1
ATOM 653 O O . ASP A 1 79 ? -5.911 -6.617 -0.305 1.00 94.06 79 ASP A O 1
ATOM 657 N N . LYS A 1 80 ? -5.191 -6.095 -2.362 1.00 94.75 80 LYS A N 1
ATOM 658 C CA . LYS A 1 80 ? -4.636 -4.791 -1.972 1.00 94.75 80 LYS A CA 1
ATOM 659 C C . LYS A 1 80 ? -5.696 -3.825 -1.449 1.00 94.75 80 LYS A C 1
ATOM 661 O O . LYS A 1 80 ? -5.399 -3.067 -0.531 1.00 94.75 80 LYS A O 1
ATOM 666 N N . ALA A 1 81 ? -6.902 -3.845 -2.014 1.00 95.25 81 ALA A N 1
ATOM 667 C CA . ALA A 1 81 ? -7.959 -2.929 -1.606 1.00 95.25 81 ALA A CA 1
ATOM 668 C C . ALA A 1 81 ? -8.456 -3.277 -0.198 1.00 95.25 81 ALA A C 1
ATOM 670 O O . ALA A 1 81 ? -8.511 -2.393 0.657 1.00 95.25 81 ALA A O 1
ATOM 671 N N . SER A 1 82 ? -8.709 -4.564 0.070 1.00 94.38 82 SER A N 1
ATOM 672 C CA . SER A 1 82 ? -9.116 -5.030 1.402 1.00 94.38 82 SER A CA 1
ATOM 673 C C . SER A 1 82 ? -8.093 -4.666 2.482 1.00 94.38 82 SER A C 1
ATOM 675 O O . SER A 1 82 ? -8.479 -4.173 3.540 1.00 94.38 82 SER A O 1
ATOM 677 N N . ILE A 1 83 ? -6.792 -4.819 2.202 1.00 95.62 83 ILE A N 1
ATOM 678 C CA . ILE A 1 83 ? -5.7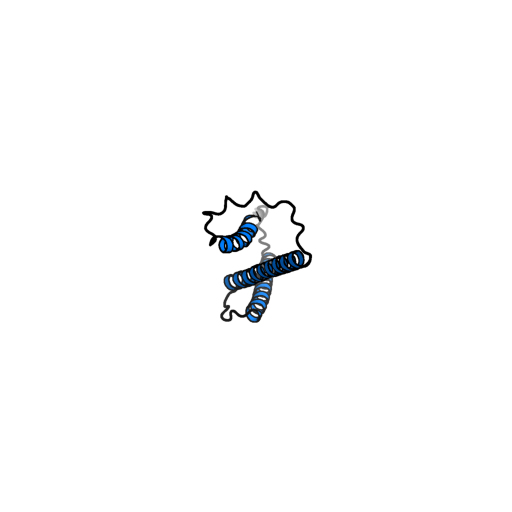23 -4.438 3.145 1.00 95.62 83 ILE A CA 1
ATOM 679 C C . ILE A 1 83 ? -5.785 -2.949 3.491 1.00 95.62 83 ILE A C 1
ATOM 681 O O . ILE A 1 83 ? -5.691 -2.587 4.663 1.00 95.62 83 ILE A O 1
ATOM 685 N N . LEU A 1 84 ? -5.937 -2.077 2.491 1.00 96.38 84 LEU A N 1
ATOM 686 C CA . LEU A 1 84 ? -5.970 -0.631 2.722 1.00 96.38 84 LEU A CA 1
ATOM 687 C C . LEU A 1 84 ? -7.201 -0.218 3.531 1.00 96.38 84 LEU A C 1
ATOM 689 O O . LEU A 1 84 ? -7.073 0.561 4.473 1.00 96.38 84 LEU A O 1
ATOM 693 N N . VAL A 1 85 ? -8.371 -0.770 3.201 1.00 94.44 85 VAL A N 1
ATOM 694 C CA . VAL A 1 85 ? -9.615 -0.507 3.937 1.00 94.44 85 VAL A CA 1
ATOM 695 C C . VAL A 1 85 ? -9.471 -0.916 5.401 1.00 94.44 85 VAL A C 1
ATOM 697 O O . VAL A 1 85 ? -9.788 -0.124 6.289 1.00 94.44 85 VAL A O 1
ATOM 700 N N . GLU A 1 86 ? -8.952 -2.115 5.662 1.00 95.38 86 GLU A N 1
ATOM 701 C CA . GLU A 1 86 ? -8.796 -2.615 7.028 1.00 95.38 86 GLU A CA 1
ATOM 702 C C . GLU A 1 86 ? -7.735 -1.829 7.811 1.00 95.38 86 GLU A C 1
ATOM 704 O O . GLU A 1 86 ? -7.932 -1.504 8.979 1.00 95.38 86 GLU A O 1
ATOM 709 N N . THR A 1 87 ? -6.657 -1.401 7.144 1.00 96.19 87 THR A N 1
ATOM 710 C CA . THR A 1 87 ? -5.644 -0.519 7.748 1.00 96.19 87 THR A CA 1
ATOM 711 C C . THR A 1 87 ? -6.251 0.790 8.234 1.00 96.19 87 THR A C 1
ATOM 713 O O . THR A 1 87 ? -5.991 1.216 9.359 1.00 96.19 87 THR A O 1
ATOM 716 N N . ILE A 1 88 ? -7.073 1.434 7.402 1.00 95.94 88 ILE A N 1
ATOM 717 C CA . ILE A 1 88 ? -7.715 2.703 7.756 1.00 95.94 88 ILE A CA 1
ATOM 718 C C . ILE A 1 88 ? -8.642 2.510 8.962 1.00 95.94 88 ILE A C 1
ATOM 720 O O . ILE A 1 88 ? -8.582 3.301 9.906 1.00 95.94 88 ILE A O 1
ATOM 724 N N . LYS A 1 89 ? -9.456 1.446 8.966 1.00 95.44 89 LYS A N 1
ATOM 725 C CA . LYS A 1 89 ? -10.345 1.123 10.093 1.00 95.44 89 LYS A CA 1
ATOM 726 C C . LYS A 1 89 ? -9.568 0.935 11.391 1.00 95.44 89 LYS A C 1
ATOM 728 O O . LYS A 1 89 ? -9.871 1.614 12.371 1.00 95.44 89 LYS A O 1
ATOM 733 N N . GLN A 1 90 ? -8.527 0.101 11.375 1.00 95.88 90 GLN A N 1
ATOM 734 C CA . GLN A 1 90 ? -7.714 -0.176 12.558 1.00 95.88 90 GLN A CA 1
ATOM 735 C C . GLN A 1 90 ? -7.082 1.103 13.127 1.00 95.88 90 GLN A C 1
ATOM 737 O O . GLN A 1 90 ? -7.101 1.316 14.338 1.00 95.88 90 GLN A O 1
ATOM 742 N N . VAL A 1 91 ? -6.567 1.998 12.276 1.00 96.69 91 VAL A N 1
ATOM 743 C CA . VAL A 1 91 ? -5.999 3.281 12.729 1.00 96.69 91 VAL A CA 1
ATOM 744 C C . VAL A 1 91 ? -7.061 4.165 13.387 1.00 96.69 91 VAL A C 1
ATOM 746 O O . VAL A 1 91 ? -6.794 4.768 14.426 1.00 96.69 91 VAL A O 1
ATOM 749 N N . ILE A 1 92 ? -8.264 4.247 12.813 1.00 96.69 92 ILE A N 1
ATOM 750 C CA . ILE A 1 92 ? -9.368 5.029 13.391 1.00 96.69 92 ILE A CA 1
ATOM 751 C C . ILE A 1 92 ? -9.785 4.453 14.748 1.00 96.69 92 ILE A C 1
ATOM 753 O O . ILE A 1 92 ? -9.980 5.208 15.701 1.00 96.69 92 ILE A O 1
ATOM 757 N N . GLU A 1 93 ? -9.907 3.132 14.863 1.00 95.75 93 GLU A N 1
ATOM 758 C CA . GLU A 1 93 ? -10.265 2.481 16.124 1.00 95.75 93 GLU A CA 1
ATOM 759 C C . GLU A 1 93 ? -9.212 2.686 17.210 1.00 95.75 93 GLU A C 1
ATOM 761 O O . GLU A 1 93 ? -9.564 3.009 18.344 1.00 95.75 93 GLU A O 1
ATOM 766 N N . LEU A 1 94 ? -7.927 2.547 16.872 1.00 96.06 94 LEU A N 1
ATOM 767 C CA . LEU A 1 94 ? -6.834 2.784 17.812 1.00 96.06 94 LEU A CA 1
ATOM 768 C C . LEU A 1 94 ? -6.826 4.233 18.309 1.00 96.06 94 LEU A C 1
ATOM 770 O O . LEU A 1 94 ? -6.706 4.453 19.511 1.00 96.06 94 LEU A O 1
ATOM 774 N N . LYS A 1 95 ? -7.048 5.214 17.423 1.00 95.81 95 LYS A N 1
ATOM 775 C CA . LYS A 1 95 ? -7.184 6.627 17.817 1.00 95.81 95 LYS A CA 1
ATOM 776 C C . LYS A 1 95 ? -8.355 6.851 18.776 1.00 95.81 95 LYS A C 1
ATOM 778 O O . LYS A 1 95 ? -8.195 7.532 19.781 1.00 95.81 95 LYS A O 1
ATOM 783 N N . LYS A 1 96 ? -9.517 6.243 18.503 1.00 95.81 96 LYS A N 1
ATOM 784 C CA . LYS A 1 96 ? -10.687 6.321 19.396 1.00 95.81 96 LYS A CA 1
ATOM 785 C C . LYS A 1 96 ? -10.410 5.697 20.764 1.00 95.81 96 LYS A C 1
ATOM 787 O O . LYS A 1 96 ? -10.848 6.239 21.770 1.00 95.81 96 LYS A O 1
ATOM 792 N N . LYS A 1 97 ? -9.720 4.553 20.809 1.00 94.94 97 LYS A N 1
ATOM 793 C CA . LYS A 1 97 ? -9.356 3.884 22.069 1.00 94.94 97 LYS A CA 1
ATOM 794 C C . LYS A 1 97 ? -8.369 4.718 22.886 1.00 94.94 97 LYS A C 1
ATOM 796 O O . LYS A 1 97 ? -8.563 4.835 24.087 1.00 94.94 97 LYS A O 1
ATOM 801 N N . ALA A 1 98 ? -7.370 5.314 22.236 1.00 94.69 98 ALA A N 1
ATOM 802 C CA . ALA A 1 98 ? -6.408 6.197 22.891 1.00 94.69 98 ALA A CA 1
ATOM 803 C C . ALA A 1 98 ? -7.090 7.434 23.501 1.00 94.69 98 ALA A C 1
ATOM 805 O O . ALA A 1 98 ? -6.935 7.670 24.691 1.00 94.69 98 ALA A O 1
ATOM 806 N N . SER A 1 99 ? -7.933 8.136 22.734 1.00 93.19 99 SER A N 1
ATOM 807 C CA . SER A 1 99 ? -8.673 9.312 23.227 1.00 93.19 99 SER A CA 1
ATOM 808 C C . SER A 1 99 ? -9.565 8.985 24.428 1.00 93.19 99 SER A C 1
ATOM 810 O O . SER A 1 99 ? -9.539 9.699 25.417 1.00 93.19 99 SER A O 1
ATOM 812 N N . LYS A 1 100 ? -10.295 7.860 24.399 1.00 90.75 100 LYS A N 1
ATOM 813 C CA . LYS A 1 100 ? -11.125 7.441 25.543 1.00 90.75 100 LYS A CA 1
ATOM 814 C C . LYS A 1 100 ? -10.316 7.171 26.814 1.00 90.75 100 LYS A C 1
ATOM 816 O O . LYS A 1 100 ? -10.827 7.385 27.906 1.00 90.75 100 LYS A O 1
ATOM 821 N N . LEU A 1 101 ? -9.101 6.637 26.672 1.00 89.19 101 LEU A N 1
ATOM 822 C CA . LEU A 1 101 ? -8.213 6.379 27.807 1.00 89.19 101 LEU A CA 1
ATOM 823 C C . LEU A 1 101 ? -7.675 7.687 28.401 1.00 89.19 101 LEU A C 1
ATOM 825 O O . LEU A 1 101 ? -7.588 7.796 29.621 1.00 89.19 101 LEU A O 1
ATOM 829 N N . GLU A 1 102 ? -7.365 8.673 27.559 1.00 82.38 102 GLU A N 1
ATOM 830 C CA . GLU A 1 102 ? -6.962 10.016 27.995 1.00 82.38 102 GLU A CA 1
ATOM 831 C C . GLU A 1 102 ? -8.107 10.730 28.729 1.00 82.38 102 GLU A C 1
ATOM 833 O O . GLU A 1 102 ? -7.905 11.192 29.848 1.00 82.38 102 GLU A O 1
ATOM 838 N N . ASP A 1 103 ? -9.330 10.693 28.188 1.00 72.44 103 ASP A N 1
ATOM 839 C CA . ASP A 1 103 ? -10.511 11.294 28.829 1.00 72.44 103 ASP A CA 1
ATOM 840 C C . ASP A 1 103 ? -10.830 10.644 30.192 1.00 72.44 103 ASP A C 1
ATOM 842 O O . ASP A 1 103 ? -11.287 11.302 31.124 1.00 72.44 103 ASP A O 1
ATOM 846 N N . SER A 1 104 ? -10.562 9.340 30.344 1.00 59.25 104 SER A N 1
ATOM 847 C CA . SER A 1 104 ? -10.743 8.630 31.620 1.00 59.25 104 SER A CA 1
ATOM 848 C C . SER A 1 104 ? -9.684 8.953 32.680 1.00 59.25 104 SER A C 1
ATOM 850 O O . SER A 1 104 ? -9.849 8.569 33.837 1.00 59.25 104 SER A O 1
ATOM 852 N N . HIS A 1 105 ? -8.614 9.659 32.308 1.00 55.94 105 HIS A N 1
ATOM 853 C CA . HIS A 1 105 ? -7.567 10.101 33.227 1.00 55.94 105 HIS A CA 1
ATOM 854 C C . HIS A 1 105 ? -7.831 11.498 33.820 1.00 55.94 105 HIS A C 1
ATOM 856 O O . HIS A 1 105 ? -7.127 11.889 34.751 1.00 55.94 105 HIS A O 1
ATOM 862 N N . ASP A 1 106 ? -8.865 12.207 33.345 1.00 49.94 106 ASP A N 1
ATOM 863 C CA . ASP A 1 106 ? -9.207 13.580 33.754 1.00 49.94 106 ASP A CA 1
ATOM 864 C C . ASP A 1 106 ? -10.306 13.676 34.836 1.00 49.94 106 ASP A C 1
ATOM 866 O O . ASP A 1 106 ? -10.653 14.773 35.269 1.00 49.94 106 ASP A O 1
ATOM 870 N N . THR A 1 107 ? -10.848 12.557 35.340 1.00 47.94 107 THR A N 1
ATOM 871 C CA . THR A 1 107 ? -11.902 12.590 36.384 1.00 47.94 107 THR A CA 1
ATOM 872 C C . THR A 1 107 ? -11.583 11.840 37.673 1.00 47.94 107 THR A C 1
ATOM 874 O O . THR A 1 107 ? -12.445 11.745 38.544 1.00 47.94 107 THR A O 1
ATOM 877 N N . SER A 1 108 ? -10.364 11.336 37.862 1.00 51.41 108 SER A N 1
ATOM 878 C CA . SER A 1 108 ? -9.921 10.881 39.184 1.00 51.41 108 SER A CA 1
ATOM 879 C C . SER A 1 108 ? -9.029 11.941 39.819 1.00 51.41 108 SER A C 1
ATOM 881 O O . SER A 1 108 ? -7.829 11.739 40.007 1.00 51.41 108 SER A O 1
ATOM 883 N N . GLU A 1 109 ? -9.637 13.075 40.174 1.00 50.81 109 GLU A N 1
ATOM 884 C CA . GLU A 1 109 ? -9.134 13.950 41.230 1.00 50.81 109 GLU A CA 1
ATOM 885 C C . GLU A 1 109 ? -9.199 13.145 42.543 1.00 50.81 109 GLU A C 1
ATOM 887 O O . GLU A 1 109 ? -10.076 13.318 43.387 1.00 50.81 109 GLU A O 1
ATOM 892 N N . VAL A 1 110 ? -8.291 12.178 42.701 1.00 56.28 110 VAL A N 1
ATOM 893 C CA . VAL A 1 110 ? -8.001 11.572 43.995 1.00 56.28 110 VAL A CA 1
ATOM 894 C C . VAL A 1 110 ? -7.270 12.662 44.762 1.00 56.28 110 VAL A C 1
ATOM 896 O O . VAL A 1 110 ? -6.041 12.737 44.758 1.00 56.28 110 VAL A O 1
ATOM 899 N N . LYS A 1 111 ? -8.039 13.568 45.376 1.00 54.69 111 LYS A N 1
ATOM 900 C CA . LYS A 1 111 ? -7.539 14.418 46.451 1.00 54.69 111 LYS A CA 1
ATOM 901 C C . LYS A 1 111 ? -7.082 13.469 47.544 1.00 54.69 111 LYS A C 1
ATOM 903 O O . LYS A 1 111 ? -7.881 13.005 48.352 1.00 54.69 111 LYS A O 1
ATOM 908 N N . PHE A 1 112 ? -5.796 13.134 47.531 1.00 55.19 112 PHE A N 1
ATOM 909 C CA . PHE A 1 112 ? -5.144 12.591 48.706 1.00 55.19 112 PHE A CA 1
ATOM 910 C C . PHE A 1 112 ? -5.449 13.569 49.841 1.00 55.19 112 PHE A C 1
ATOM 912 O O . PHE A 1 112 ? -5.135 14.754 49.680 1.00 55.19 112 PHE A O 1
ATOM 919 N N . PRO A 1 113 ? -6.091 13.139 50.943 1.00 54.56 113 PRO A N 1
ATOM 920 C CA . PRO A 1 113 ? -6.220 14.000 52.101 1.00 54.56 113 PRO A CA 1
ATOM 921 C C . PRO A 1 113 ? -4.796 14.313 52.556 1.00 54.56 113 PRO A C 1
ATOM 923 O O . PRO A 1 113 ? -4.090 13.471 53.110 1.00 54.56 113 PRO A O 1
ATOM 926 N N . SER A 1 114 ? -4.332 15.517 52.224 1.00 58.38 114 SER A N 1
ATOM 927 C CA . SER A 1 114 ? -3.129 16.074 52.817 1.00 58.38 114 SER A CA 1
ATOM 928 C C . SER A 1 114 ? -3.378 16.079 54.320 1.00 58.38 114 SER A C 1
ATOM 930 O O . SER A 1 114 ? -4.450 16.506 54.749 1.00 58.38 114 SER A O 1
ATOM 932 N N . GLY A 1 115 ? -2.435 15.565 55.114 1.00 56.31 115 GLY A N 1
ATOM 933 C CA . GLY A 1 115 ? -2.567 15.311 56.560 1.00 56.31 115 GLY A CA 1
ATOM 934 C C . GLY A 1 115 ? -2.788 16.547 57.451 1.00 56.31 115 GLY A C 1
ATOM 935 O O . GLY A 1 115 ? -2.426 16.532 58.626 1.00 56.31 115 GLY A O 1
ATOM 936 N N . ALA A 1 116 ? -3.337 17.624 56.893 1.00 59.72 116 ALA A N 1
ATOM 937 C CA . ALA A 1 116 ? -3.779 18.832 57.564 1.00 59.72 116 ALA A CA 1
ATOM 938 C C . ALA A 1 116 ? -5.230 18.755 58.077 1.00 59.72 116 ALA A C 1
ATOM 940 O O . ALA A 1 116 ? -5.605 19.629 58.856 1.00 59.72 116 ALA A O 1
ATOM 941 N N . ASP A 1 117 ? -6.008 17.715 57.742 1.00 62.62 117 ASP A N 1
ATOM 942 C CA . ASP A 1 117 ? -7.308 17.443 58.382 1.00 62.62 117 ASP A CA 1
ATOM 943 C C . ASP A 1 117 ? -7.092 16.907 59.808 1.00 62.62 117 ASP A C 1
ATOM 945 O O . ASP A 1 117 ? -7.300 15.739 60.139 1.00 62.62 117 ASP A O 1
ATOM 949 N N . ARG A 1 118 ? -6.590 17.784 60.678 1.00 60.44 118 ARG A N 1
ATOM 950 C CA . ARG A 1 118 ? -6.504 17.554 62.114 1.00 60.44 118 ARG A CA 1
ATOM 951 C C . ARG A 1 118 ? -7.909 17.692 62.688 1.00 60.44 118 ARG A C 1
ATOM 953 O O . ARG A 1 118 ? -8.458 18.787 62.739 1.00 60.44 118 ARG A O 1
ATOM 960 N N . LEU A 1 119 ? -8.472 16.567 63.119 1.00 60.50 119 LEU A N 1
ATOM 961 C CA . LEU A 1 119 ? -9.713 16.506 63.885 1.00 60.50 119 LEU A CA 1
ATOM 962 C C . LEU A 1 119 ? -9.583 17.409 65.123 1.00 60.50 119 LEU A C 1
ATOM 964 O O . LEU A 1 119 ? -8.754 17.148 65.997 1.00 60.50 119 LEU A O 1
ATOM 968 N N . ASN A 1 120 ? -10.383 18.473 65.193 1.00 58.59 120 ASN A N 1
ATOM 969 C CA . ASN A 1 120 ? -10.516 19.264 66.411 1.00 58.59 120 ASN A CA 1
ATOM 970 C C . ASN A 1 120 ? -11.284 18.427 67.439 1.00 58.59 120 ASN A C 1
ATOM 972 O O . ASN A 1 120 ? -12.495 18.253 67.321 1.00 58.59 120 ASN A O 1
ATOM 976 N N . LEU A 1 121 ? -10.573 17.900 68.438 1.00 59.69 121 LEU A N 1
ATOM 977 C CA . LEU A 1 121 ? -11.196 17.469 69.686 1.00 59.69 121 LEU A CA 1
ATOM 978 C C . LEU A 1 121 ? -11.556 18.732 70.472 1.00 59.69 121 LEU A C 1
ATOM 980 O O . LEU A 1 121 ? -10.684 19.397 71.034 1.00 59.69 121 LEU A O 1
ATOM 984 N N . GLU A 1 122 ? -12.837 19.079 70.462 1.00 62.94 122 GLU A N 1
ATOM 985 C CA . GLU A 1 122 ? -13.397 20.048 71.396 1.00 62.94 122 GLU A CA 1
ATOM 986 C C . GLU A 1 122 ? -13.445 19.411 72.798 1.00 62.94 122 GLU A C 1
ATOM 988 O O . GLU A 1 122 ? -13.650 18.202 72.926 1.00 62.94 122 GLU A O 1
ATOM 993 N N . LYS A 1 123 ? -13.099 20.215 73.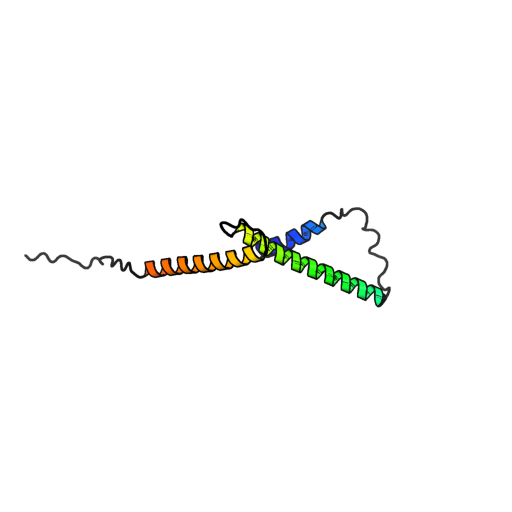809 1.00 54.06 123 LYS A N 1
ATOM 994 C CA . LYS A 1 123 ? -12.749 19.792 75.176 1.00 54.06 123 LYS A CA 1
ATOM 995 C C . LYS A 1 123 ? -13.903 19.192 75.969 1.00 54.06 123 LYS A C 1
ATOM 997 O O . LYS A 1 123 ? -15.036 19.694 75.820 1.00 54.06 123 LYS A O 1
#

Sequence (123 aa):
GMQHVRNFYNSEAQMLRSNFQPSFISQTYKSSISKQRSKAENKLLAAKKHSEAERRRRMRINGQYDTLRNILPNLIKKDKASILVETIKQVIELKKKASKLEDSHDTSEVKFPSGADRLNLEK

Foldseek 3Di:
DCVVVVCVLVVVVVVVVPVDDPDDPPPPPPDDDDDPDDPVRVVVVVVVVVVVVVVSVVVVVVVVLVVLVVPFPPCPDSDPVSSVVSVVVVVVVVVVVVVVVVVVVPPPPVPPPPPPPDDDPDD